Protein AF-A0A2V6FZA6-F1 (afdb_monomer)

Secondary structure (DSSP, 8-state):
-HHHHHHHHHHHHHHHHHHHHHHHHHHHHHHHHHTT-TT--HHHHHHHHHHHHHHHHHHHHHTT--S-HHHHHHHHHTTS-S--SHHHHHHHHHHHHTT-

Mean predicted aligned error: 5.95 Å

Radius of gyration: 17.8 Å; Cα contacts (8 Å, |Δi|>4): 62; chains: 1; bounding box: 42×44×38 Å

Foldseek 3Di:
DVVVVVVVVVVVVVVVVVVVVLVVQLVVQLVVQCVPDVPDDSVLSSVLSVLLSVQLVVVCVVQVDDPDPVVSVVCCVVVVTVDDDPVRSCVSSVVSSVVD

Nearest PDB structures (foldseek):
  3erm-assembly4_E-3  TM=7.425E-01  e=3.505E+00  Pseudomonas syringae pv. tomato
  2oer-assembly1_B  TM=5.716E-01  e=5.374E+00  Pseudomonas aeruginosa

pLDDT: mean 91.42, std 8.83, range [62.69, 98.44]

Solvent-accessible surface area (backbone atoms only — not comparable to full-atom values): 5580 Å² total; per-residue (Å²): 108,70,71,58,52,53,51,52,52,53,52,52,52,52,54,54,54,56,52,55,49,48,55,49,52,32,48,52,47,15,56,52,48,34,68,72,41,96,83,48,54,62,66,58,26,41,51,53,24,49,49,51,55,53,40,51,54,52,48,38,61,74,40,60,59,53,94,47,66,70,57,43,49,51,34,35,78,70,65,77,31,94,53,69,50,70,71,51,49,54,50,59,41,49,56,58,62,72,72,111

Structure (mmCIF, N/CA/C/O backbone):
data_AF-A0A2V6FZA6-F1
#
_entry.id   AF-A0A2V6FZA6-F1
#
loop_
_atom_site.group_PDB
_atom_site.id
_atom_site.type_symbol
_atom_site.label_atom_id
_atom_site.label_alt_id
_atom_site.label_comp_id
_atom_site.label_asym_id
_atom_site.label_entity_id
_atom_site.label_seq_id
_atom_site.pdbx_PDB_ins_code
_atom_site.Cartn_x
_atom_site.Cartn_y
_atom_site.Cartn_z
_atom_site.occupancy
_atom_site.B_iso_or_equiv
_atom_site.auth_seq_id
_atom_site.auth_comp_id
_atom_site.auth_asym_id
_atom_site.auth_atom_id
_atom_site.pdbx_PDB_model_num
ATOM 1 N N . MET A 1 1 ? 21.653 30.169 17.656 1.00 62.69 1 MET A N 1
ATOM 2 C CA . MET A 1 1 ? 21.903 29.791 16.247 1.00 62.69 1 MET A CA 1
ATOM 3 C C . MET A 1 1 ? 22.305 28.330 16.090 1.00 62.69 1 MET A C 1
ATOM 5 O O . MET A 1 1 ? 21.591 27.630 15.392 1.00 62.69 1 MET A O 1
ATOM 9 N N . ILE A 1 2 ? 23.337 27.835 16.791 1.00 73.94 2 ILE A N 1
ATOM 10 C CA . ILE A 1 2 ? 23.797 26.426 16.724 1.00 73.94 2 ILE A CA 1
ATOM 11 C C . ILE A 1 2 ? 22.654 25.417 16.930 1.00 73.94 2 ILE A C 1
ATOM 13 O O . ILE A 1 2 ? 22.468 24.523 16.115 1.00 73.94 2 ILE A O 1
ATOM 17 N N . ARG A 1 3 ? 21.819 25.615 17.958 1.00 72.06 3 ARG A N 1
ATOM 18 C CA . ARG A 1 3 ? 20.669 24.740 18.244 1.00 72.06 3 ARG A CA 1
ATOM 19 C C . ARG A 1 3 ? 19.673 24.652 17.078 1.00 72.06 3 ARG A C 1
ATOM 21 O O . ARG A 1 3 ? 19.182 23.575 16.777 1.00 72.06 3 ARG A O 1
ATOM 28 N N . THR A 1 4 ? 19.412 25.767 16.398 1.00 72.06 4 THR A N 1
ATOM 29 C CA . THR A 1 4 ? 18.501 25.821 15.246 1.00 72.06 4 THR A CA 1
ATOM 30 C C . THR A 1 4 ? 19.087 25.105 14.031 1.00 72.06 4 THR A C 1
ATOM 32 O O . THR A 1 4 ? 18.363 24.361 13.379 1.00 72.06 4 THR A O 1
ATOM 35 N N . VAL A 1 5 ? 20.389 25.259 13.746 1.00 76.44 5 VAL A N 1
ATOM 36 C CA . VAL A 1 5 ? 20.997 24.560 12.596 1.00 76.44 5 VAL A CA 1
ATOM 37 C C . VAL A 1 5 ? 21.118 23.056 12.850 1.00 76.44 5 VAL A C 1
ATOM 39 O O . VAL A 1 5 ? 20.878 22.278 11.935 1.00 76.44 5 VAL A O 1
ATOM 42 N N . VAL A 1 6 ? 21.371 22.633 14.095 1.00 81.81 6 VAL A N 1
ATOM 43 C CA . VAL A 1 6 ? 21.333 21.210 14.478 1.00 81.81 6 VAL A CA 1
ATOM 44 C C . VAL A 1 6 ? 19.948 20.607 14.219 1.00 81.81 6 VAL A C 1
ATOM 46 O O . VAL A 1 6 ? 19.861 19.530 13.636 1.00 81.81 6 VAL A O 1
ATOM 49 N N . PHE A 1 7 ? 18.864 21.307 14.578 1.00 77.50 7 PHE A N 1
ATOM 50 C CA . PHE A 1 7 ? 17.505 20.835 14.291 1.00 77.50 7 PHE A CA 1
ATOM 51 C C . PHE A 1 7 ? 17.207 20.752 12.790 1.00 77.50 7 PHE A C 1
ATOM 53 O O . PHE A 1 7 ? 16.628 19.761 12.358 1.00 77.50 7 PHE A O 1
ATOM 60 N N . ILE A 1 8 ? 17.623 21.740 11.990 1.00 82.94 8 ILE A N 1
ATOM 61 C CA . ILE A 1 8 ? 17.419 21.728 10.529 1.00 82.94 8 ILE A CA 1
ATOM 62 C C . ILE A 1 8 ? 18.157 20.549 9.882 1.00 82.94 8 ILE A C 1
ATOM 64 O O . ILE A 1 8 ? 17.570 19.830 9.076 1.00 82.94 8 ILE A O 1
ATOM 68 N N . ILE A 1 9 ? 19.417 20.316 10.265 1.00 81.19 9 ILE A N 1
ATOM 69 C CA . ILE A 1 9 ? 20.221 19.205 9.739 1.00 81.19 9 ILE A CA 1
ATOM 70 C C . ILE A 1 9 ? 19.595 17.861 10.129 1.00 81.19 9 ILE A C 1
ATOM 72 O O . ILE A 1 9 ? 19.399 17.007 9.268 1.00 81.19 9 ILE A O 1
ATOM 76 N N . ALA A 1 10 ? 19.219 17.684 11.400 1.00 78.12 10 ALA A N 1
ATOM 77 C CA . ALA A 1 10 ? 18.576 16.457 11.865 1.00 78.12 10 ALA A CA 1
ATOM 78 C C . ALA A 1 10 ? 17.253 16.185 11.127 1.00 78.12 10 ALA A C 1
ATOM 80 O O . ALA A 1 10 ? 17.009 15.063 10.689 1.00 78.12 10 ALA A O 1
ATOM 81 N N . PHE A 1 11 ? 16.424 17.215 10.926 1.00 76.12 11 PHE A N 1
ATOM 82 C CA . PHE A 1 11 ? 15.157 17.083 10.204 1.00 76.12 11 PHE A CA 1
ATOM 83 C C . PHE A 1 11 ? 15.372 16.738 8.722 1.00 76.12 11 PHE A C 1
ATOM 85 O O . PHE A 1 11 ? 14.678 15.875 8.187 1.00 76.12 11 PHE A O 1
ATOM 92 N N . GLY A 1 12 ? 16.377 17.345 8.078 1.00 75.06 12 GLY A N 1
ATOM 93 C CA . GLY A 1 12 ? 16.769 17.019 6.706 1.00 75.06 12 GLY A CA 1
ATOM 94 C C . GLY A 1 12 ? 17.217 15.564 6.544 1.00 75.06 12 GLY A C 1
ATOM 95 O O . GLY A 1 12 ? 16.783 14.892 5.611 1.00 75.06 12 GLY A O 1
ATOM 96 N N . ILE A 1 13 ? 18.023 15.040 7.472 1.00 77.31 13 ILE A N 1
ATOM 97 C CA . ILE A 1 13 ? 18.468 13.634 7.453 1.00 77.31 13 ILE A CA 1
ATOM 98 C C . ILE A 1 13 ? 17.271 12.680 7.587 1.00 77.31 13 ILE A C 1
ATOM 100 O O . ILE A 1 13 ? 17.166 11.718 6.826 1.00 77.31 13 ILE A O 1
ATOM 104 N N . CYS A 1 14 ? 16.337 12.965 8.499 1.00 73.44 14 CYS A N 1
ATOM 105 C CA . CYS A 1 14 ? 15.152 12.127 8.707 1.00 73.44 14 CYS A CA 1
ATOM 106 C C . CYS A 1 14 ? 14.241 12.060 7.473 1.00 73.44 14 CYS A C 1
ATOM 108 O O . CYS A 1 14 ? 13.739 10.985 7.149 1.00 73.44 14 CYS A O 1
ATOM 110 N N . ILE A 1 15 ? 14.040 13.181 6.768 1.00 73.44 15 ILE A N 1
ATOM 111 C CA . ILE A 1 15 ? 13.232 13.203 5.539 1.00 73.44 15 ILE A CA 1
ATOM 112 C C . ILE A 1 15 ? 13.880 12.317 4.470 1.00 73.44 15 ILE A C 1
ATOM 114 O O . ILE A 1 15 ? 13.206 11.457 3.914 1.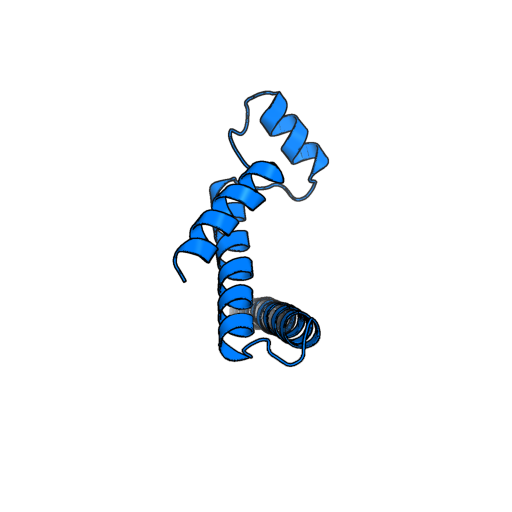00 73.44 15 ILE A O 1
ATOM 118 N N . ASN A 1 16 ? 15.188 12.455 4.234 1.00 72.25 16 ASN A N 1
ATOM 119 C CA . ASN A 1 16 ? 15.894 11.627 3.251 1.00 72.25 16 ASN A CA 1
ATOM 120 C C . ASN A 1 16 ? 15.800 10.129 3.579 1.00 72.25 16 ASN A C 1
ATOM 122 O O . ASN A 1 16 ? 15.569 9.318 2.687 1.00 72.25 16 ASN A O 1
ATOM 126 N N . ALA A 1 17 ? 15.921 9.757 4.857 1.00 72.31 17 ALA A N 1
ATOM 127 C CA . ALA A 1 17 ? 15.818 8.362 5.278 1.00 72.31 17 ALA A CA 1
ATOM 128 C C . ALA A 1 17 ? 14.427 7.756 5.009 1.00 72.31 17 ALA A C 1
ATOM 130 O O . ALA A 1 17 ? 14.342 6.615 4.562 1.00 72.31 17 ALA A O 1
ATOM 131 N N . VAL A 1 18 ? 13.347 8.513 5.242 1.00 73.69 18 VAL A N 1
ATOM 132 C CA . VAL A 1 18 ? 11.972 8.058 4.958 1.00 73.69 18 VAL A CA 1
ATOM 133 C C . VAL A 1 18 ? 11.750 7.851 3.461 1.00 73.69 18 VAL A C 1
ATOM 135 O O . VAL A 1 18 ? 11.161 6.854 3.065 1.00 73.69 18 VAL A O 1
ATOM 138 N N . TRP A 1 19 ? 12.237 8.766 2.624 1.00 73.56 19 TRP A N 1
ATOM 139 C CA . TRP A 1 19 ? 12.077 8.659 1.171 1.00 73.56 19 TRP A CA 1
ATOM 140 C C . TRP A 1 19 ? 12.923 7.525 0.577 1.00 73.56 19 TRP A C 1
ATOM 142 O O . TRP A 1 19 ? 12.470 6.822 -0.320 1.00 73.56 19 TRP A O 1
ATOM 152 N N . ALA A 1 20 ? 14.117 7.286 1.124 1.00 75.62 20 ALA A N 1
ATOM 153 C CA . ALA A 1 20 ? 14.951 6.151 0.733 1.00 75.62 20 ALA A CA 1
ATOM 154 C C . ALA A 1 20 ? 14.318 4.792 1.097 1.00 75.62 20 ALA A C 1
ATOM 156 O O . ALA A 1 20 ? 14.581 3.783 0.441 1.00 75.62 20 ALA A O 1
ATOM 157 N N . GLU A 1 21 ? 13.500 4.744 2.152 1.00 83.38 21 GLU A N 1
ATOM 158 C CA . GLU A 1 21 ? 12.744 3.545 2.522 1.00 83.38 21 GLU A CA 1
ATOM 159 C C . GLU A 1 21 ? 11.619 3.260 1.517 1.00 83.38 21 GLU A C 1
ATOM 161 O O . GLU A 1 21 ? 11.480 2.115 1.084 1.00 83.38 21 GLU A O 1
ATOM 166 N N . ASP A 1 22 ? 10.921 4.297 1.043 1.00 85.94 22 ASP A N 1
ATOM 167 C CA . ASP A 1 22 ? 9.913 4.155 -0.014 1.00 85.94 22 ASP A CA 1
ATOM 168 C C . ASP A 1 22 ? 10.477 3.636 -1.311 1.00 85.94 22 ASP A C 1
ATOM 170 O O . ASP A 1 22 ? 9.942 2.689 -1.876 1.00 85.94 22 ASP A O 1
ATOM 174 N N . GLU A 1 23 ? 11.546 4.263 -1.792 1.00 91.94 23 GLU A N 1
ATOM 175 C CA . GLU A 1 23 ? 12.157 3.898 -3.061 1.00 91.94 23 GLU A CA 1
ATOM 176 C C . GLU A 1 23 ? 12.613 2.437 -3.023 1.00 91.94 23 GLU A C 1
ATOM 178 O O . GLU A 1 23 ? 12.378 1.668 -3.957 1.00 91.94 23 GLU A O 1
ATOM 183 N N . ARG A 1 24 ? 13.154 2.003 -1.878 1.00 94.31 24 ARG A N 1
ATOM 184 C CA . ARG A 1 24 ? 13.501 0.602 -1.642 1.00 94.31 24 ARG A CA 1
ATOM 185 C C . ARG A 1 24 ? 12.275 -0.311 -1.646 1.00 94.31 24 ARG A C 1
ATOM 187 O O . ARG A 1 24 ? 12.347 -1.388 -2.235 1.00 94.31 24 ARG A O 1
ATOM 194 N N . SER A 1 25 ? 11.185 0.065 -0.977 1.00 94.69 25 SER A N 1
ATOM 195 C CA . SER A 1 25 ? 9.969 -0.757 -0.908 1.00 94.69 25 SER A CA 1
ATOM 196 C C . SER A 1 25 ? 9.276 -0.866 -2.270 1.00 94.69 25 SER A C 1
ATOM 198 O O . SER A 1 25 ? 8.911 -1.965 -2.694 1.00 94.69 25 SER A O 1
ATOM 200 N N . ILE A 1 26 ? 9.184 0.250 -2.997 1.00 96.69 26 ILE A N 1
ATOM 201 C CA . ILE A 1 26 ? 8.663 0.322 -4.365 1.00 96.69 26 ILE A CA 1
ATOM 202 C C . ILE A 1 26 ? 9.499 -0.567 -5.283 1.00 96.69 26 ILE A C 1
ATOM 204 O O . ILE A 1 26 ? 8.950 -1.431 -5.972 1.00 96.69 26 ILE A O 1
ATOM 208 N N . LYS A 1 27 ? 10.828 -0.427 -5.252 1.00 97.69 27 LYS A N 1
ATOM 209 C CA . LYS A 1 27 ? 11.710 -1.262 -6.068 1.00 97.69 27 LYS A CA 1
ATOM 210 C C . LYS A 1 27 ? 11.541 -2.743 -5.734 1.00 97.69 27 LYS A C 1
ATOM 212 O O . LYS A 1 27 ? 11.391 -3.559 -6.633 1.00 97.69 27 LYS A O 1
ATOM 217 N N . LYS A 1 28 ? 11.499 -3.091 -4.445 1.00 98.06 28 LYS A N 1
ATOM 218 C CA . LYS A 1 28 ? 11.342 -4.479 -3.996 1.00 98.06 28 LYS A CA 1
ATOM 219 C C . LYS A 1 28 ? 10.036 -5.108 -4.486 1.00 98.06 28 LYS A C 1
ATOM 221 O O . LYS A 1 28 ? 10.043 -6.277 -4.860 1.00 98.06 28 LYS A O 1
ATOM 226 N N . LEU A 1 29 ? 8.926 -4.369 -4.459 1.00 98.00 29 LEU A N 1
ATOM 227 C CA . LEU A 1 29 ? 7.651 -4.870 -4.972 1.00 98.00 29 LEU A CA 1
ATOM 228 C C . LEU A 1 29 ? 7.670 -4.989 -6.502 1.00 98.00 29 LEU A C 1
ATOM 230 O O . LEU A 1 29 ? 7.218 -6.008 -7.005 1.00 98.00 29 LEU A O 1
ATOM 234 N N . SER A 1 30 ? 8.236 -4.015 -7.222 1.00 98.25 30 SER A N 1
ATOM 235 C CA . SER A 1 30 ? 8.393 -4.100 -8.684 1.00 98.25 30 SER A CA 1
ATOM 236 C C . SER A 1 30 ? 9.225 -5.326 -9.083 1.00 98.25 30 SER A C 1
ATOM 238 O O . SER A 1 30 ? 8.757 -6.169 -9.844 1.00 98.25 30 SER A O 1
ATOM 240 N N . ASP A 1 31 ? 10.396 -5.512 -8.460 1.00 98.31 31 ASP A N 1
ATOM 241 C CA . ASP A 1 31 ? 11.266 -6.674 -8.685 1.00 98.31 31 ASP A CA 1
ATOM 242 C C . ASP A 1 31 ? 10.517 -7.999 -8.411 1.00 98.31 31 ASP A C 1
ATOM 244 O O . ASP A 1 31 ? 10.666 -8.975 -9.145 1.00 98.31 31 ASP A O 1
ATOM 248 N N . ALA A 1 32 ? 9.692 -8.043 -7.357 1.00 98.44 32 ALA A N 1
ATOM 249 C CA . ALA A 1 32 ? 8.897 -9.221 -7.017 1.00 98.44 32 ALA A CA 1
ATOM 250 C C . ALA A 1 32 ? 7.769 -9.497 -8.025 1.00 98.44 32 ALA A C 1
ATOM 252 O O . ALA A 1 32 ? 7.480 -10.662 -8.286 1.00 98.44 32 ALA A O 1
ATOM 253 N N . LEU A 1 33 ? 7.148 -8.455 -8.588 1.00 98.06 33 LEU A N 1
ATOM 254 C CA . LEU A 1 33 ? 6.129 -8.584 -9.632 1.00 98.06 33 LEU A CA 1
ATOM 255 C C . LEU A 1 33 ? 6.742 -9.107 -10.934 1.00 98.06 33 LEU A C 1
ATOM 257 O O . LEU A 1 33 ? 6.219 -10.061 -11.501 1.00 98.06 33 LEU A O 1
ATOM 261 N N . VAL A 1 34 ? 7.889 -8.564 -11.353 1.00 98.44 34 VAL A N 1
ATOM 262 C CA . VAL A 1 34 ? 8.640 -9.056 -12.524 1.00 98.44 34 VAL A CA 1
ATOM 263 C C . VAL A 1 34 ? 9.036 -10.526 -12.359 1.00 98.44 34 VAL A C 1
ATOM 265 O O . VAL A 1 34 ? 9.033 -11.290 -13.317 1.00 98.44 34 VAL A O 1
ATOM 268 N N . ALA A 1 35 ? 9.338 -10.958 -11.133 1.00 98.19 35 ALA A N 1
ATOM 269 C CA . ALA A 1 35 ? 9.699 -12.343 -10.848 1.00 98.19 35 ALA A CA 1
ATOM 270 C C . ALA A 1 35 ? 8.517 -13.335 -10.895 1.00 98.19 35 ALA A C 1
ATOM 272 O O . ALA A 1 35 ? 8.757 -14.541 -10.807 1.00 98.19 35 ALA A O 1
ATOM 273 N N . LEU A 1 36 ? 7.262 -12.873 -11.010 1.00 97.69 36 LEU A N 1
ATOM 274 C CA . LEU A 1 36 ? 6.094 -13.762 -11.051 1.00 97.69 36 LEU A CA 1
ATOM 275 C C . LEU A 1 36 ? 6.069 -14.629 -12.313 1.00 97.69 36 LEU A C 1
ATOM 277 O O . LEU A 1 36 ? 5.727 -15.809 -12.223 1.00 97.69 36 LEU A O 1
ATOM 281 N N . ALA A 1 37 ? 6.417 -14.057 -13.468 1.00 97.38 37 ALA A N 1
ATOM 282 C CA . ALA A 1 37 ? 6.454 -14.758 -14.746 1.00 97.38 37 ALA A CA 1
ATOM 283 C C . ALA A 1 37 ? 7.349 -14.010 -15.761 1.00 97.38 37 ALA A C 1
ATOM 285 O O . ALA A 1 37 ? 7.491 -12.792 -15.669 1.00 97.38 37 ALA A O 1
ATOM 286 N N . PRO A 1 38 ? 7.972 -14.712 -16.727 1.00 95.12 38 PRO A N 1
ATOM 287 C CA . PRO A 1 38 ? 8.927 -14.111 -17.666 1.00 95.12 38 PRO A CA 1
ATOM 288 C C . PRO A 1 38 ? 8.304 -13.135 -18.676 1.00 95.12 38 PRO A C 1
ATOM 290 O O . PRO A 1 38 ? 9.033 -12.408 -19.342 1.00 95.12 38 PRO A O 1
ATOM 293 N N . ASP A 1 39 ? 6.984 -13.153 -18.827 1.00 97.44 39 ASP A N 1
ATOM 294 C CA . ASP A 1 39 ? 6.199 -12.296 -19.715 1.00 97.44 39 ASP A CA 1
ATOM 295 C C . ASP A 1 39 ? 5.647 -11.039 -19.024 1.00 97.44 39 ASP A C 1
ATOM 297 O O . ASP A 1 39 ? 5.014 -10.218 -19.684 1.00 97.44 39 ASP A O 1
ATOM 301 N N . VAL A 1 40 ? 5.898 -10.861 -17.720 1.00 97.69 40 VAL A N 1
ATOM 302 C CA . VAL A 1 40 ? 5.523 -9.636 -17.000 1.00 97.69 40 VAL A CA 1
ATOM 303 C C . VAL A 1 40 ? 6.324 -8.454 -17.544 1.00 97.69 40 VAL A C 1
ATOM 305 O O . VAL A 1 40 ? 7.556 -8.478 -17.540 1.00 97.69 40 VAL A O 1
ATOM 308 N N . ASP A 1 41 ? 5.627 -7.395 -17.960 1.00 97.94 41 ASP A N 1
ATOM 309 C CA . ASP A 1 41 ? 6.262 -6.152 -18.388 1.00 97.94 41 ASP A CA 1
ATOM 310 C C . ASP A 1 41 ? 6.890 -5.421 -17.181 1.00 97.94 41 ASP A C 1
ATOM 312 O O . ASP A 1 41 ? 6.188 -5.089 -16.218 1.00 97.94 41 ASP A O 1
ATOM 316 N N . PRO A 1 42 ? 8.209 -5.141 -17.193 1.00 97.56 42 PRO A N 1
ATOM 317 C CA . PRO A 1 42 ? 8.862 -4.457 -16.080 1.00 97.56 42 PRO A CA 1
ATOM 318 C C . PRO A 1 42 ? 8.355 -3.032 -15.835 1.00 97.56 42 PRO A C 1
ATOM 320 O O . PRO A 1 42 ? 8.381 -2.569 -14.694 1.00 97.56 42 PRO A O 1
ATOM 323 N N . GLY A 1 43 ? 7.895 -2.339 -16.880 1.00 97.38 43 GLY A N 1
ATOM 324 C CA . GLY A 1 43 ? 7.330 -0.997 -16.765 1.00 97.38 43 GLY A CA 1
ATOM 325 C C . GLY A 1 43 ? 5.966 -1.013 -16.078 1.00 97.38 43 GLY A C 1
ATOM 326 O O . GLY A 1 43 ? 5.722 -0.216 -15.173 1.00 97.38 43 GLY A O 1
ATOM 327 N N . GLU A 1 44 ? 5.098 -1.960 -16.435 1.00 97.31 44 GLU A N 1
ATOM 328 C CA . GLU A 1 44 ? 3.812 -2.172 -15.763 1.00 97.31 44 GLU A CA 1
ATOM 329 C C . GLU A 1 44 ? 4.013 -2.554 -14.289 1.00 97.31 44 GLU A C 1
ATOM 331 O O . GLU A 1 44 ? 3.370 -1.985 -13.405 1.00 97.31 44 GLU A O 1
ATOM 336 N N . ALA A 1 45 ? 4.965 -3.445 -13.992 1.00 98.06 45 ALA A N 1
ATOM 337 C CA . ALA A 1 45 ? 5.316 -3.817 -12.621 1.00 98.06 45 ALA A CA 1
ATOM 338 C C . ALA A 1 45 ? 5.780 -2.612 -11.778 1.00 98.06 45 ALA A C 1
ATOM 340 O O . ALA A 1 45 ? 5.394 -2.473 -10.609 1.00 98.06 45 ALA A O 1
ATOM 341 N N . GLU A 1 46 ? 6.570 -1.709 -12.366 1.00 97.62 46 GLU A N 1
ATOM 342 C CA . GLU A 1 46 ? 6.985 -0.465 -11.718 1.00 97.62 46 GLU A CA 1
ATOM 343 C C . GLU A 1 46 ? 5.792 0.468 -11.468 1.00 97.62 46 GLU A C 1
ATOM 345 O O . GLU A 1 46 ? 5.613 0.936 -10.339 1.00 97.62 46 GLU A O 1
ATOM 350 N N . LEU A 1 47 ? 4.937 0.683 -12.475 1.00 97.81 47 LEU A N 1
ATOM 351 C CA . LEU A 1 47 ? 3.739 1.521 -12.362 1.00 97.81 47 LEU A CA 1
ATOM 352 C C . LEU A 1 47 ? 2.786 1.011 -11.279 1.00 97.81 47 LEU A C 1
ATOM 354 O O . LEU A 1 47 ? 2.338 1.793 -10.433 1.00 97.81 47 LEU A O 1
ATOM 358 N N . VAL A 1 48 ? 2.5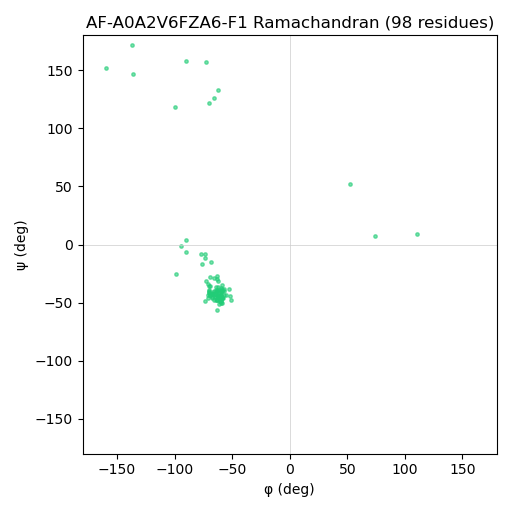20 -0.297 -11.249 1.00 97.88 48 VAL A N 1
ATOM 359 C CA . VAL A 1 48 ? 1.719 -0.945 -10.202 1.00 97.88 48 VAL A CA 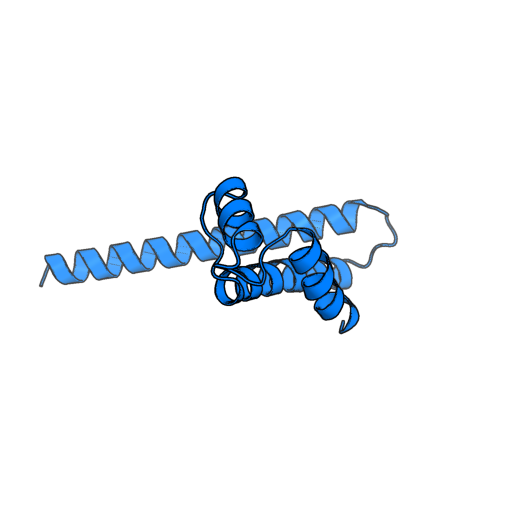1
ATOM 360 C C . VAL A 1 48 ? 2.349 -0.715 -8.834 1.00 97.88 48 VAL A C 1
ATOM 362 O O . VAL A 1 48 ? 1.655 -0.329 -7.890 1.00 97.88 48 VAL A O 1
ATOM 365 N N . SER A 1 49 ? 3.664 -0.904 -8.711 1.00 97.81 49 SER A N 1
ATOM 366 C CA . SER A 1 49 ? 4.360 -0.751 -7.436 1.00 97.81 49 SER A CA 1
ATOM 367 C C . SER A 1 49 ? 4.305 0.683 -6.900 1.00 97.81 49 SER A C 1
ATOM 369 O O . SER A 1 49 ? 3.946 0.899 -5.734 1.00 97.81 49 SER A O 1
ATOM 371 N N . VAL A 1 50 ? 4.599 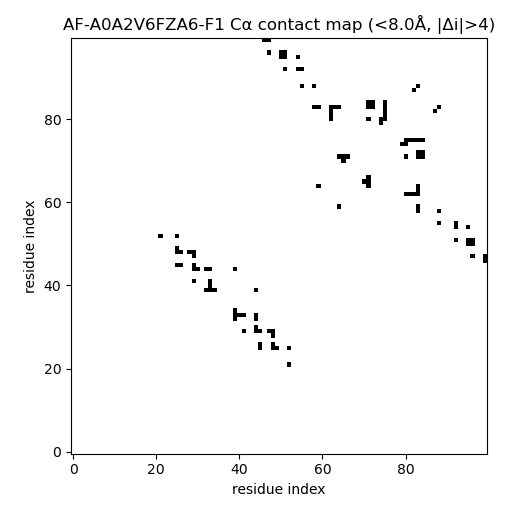1.674 -7.746 1.00 97.31 50 VAL A N 1
ATOM 372 C CA . VAL A 1 50 ? 4.518 3.101 -7.399 1.00 97.31 50 VAL A CA 1
ATOM 373 C C . VAL A 1 50 ? 3.087 3.469 -7.013 1.00 97.31 50 VAL A C 1
ATOM 375 O O . VAL A 1 50 ? 2.861 4.094 -5.970 1.00 97.31 50 VAL A O 1
ATOM 378 N N . THR A 1 51 ? 2.106 3.048 -7.811 1.00 97.56 51 THR A N 1
ATOM 379 C CA . THR A 1 51 ? 0.690 3.373 -7.596 1.00 97.56 51 THR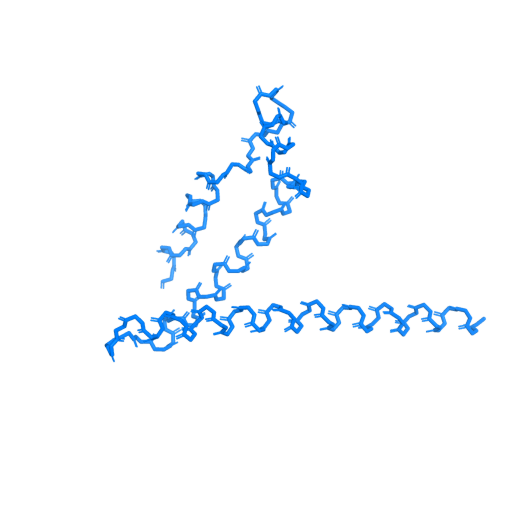 A CA 1
ATOM 380 C C . THR A 1 51 ? 0.174 2.761 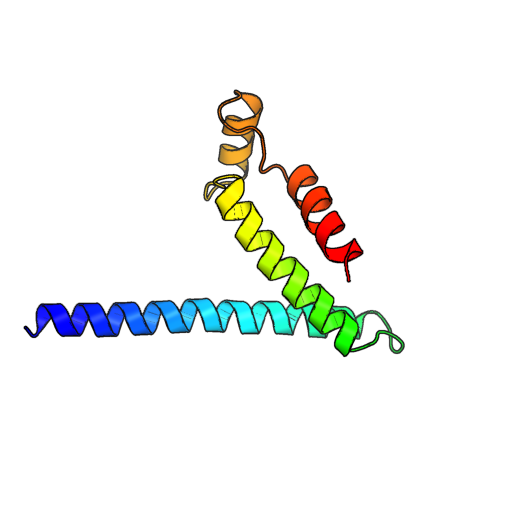-6.298 1.00 97.56 51 THR A C 1
ATOM 382 O O . THR A 1 51 ? -0.426 3.463 -5.484 1.00 97.56 51 THR A O 1
ATOM 385 N N . ALA A 1 52 ? 0.479 1.490 -6.026 1.00 97.19 52 ALA A N 1
ATOM 386 C CA . ALA A 1 52 ? 0.074 0.819 -4.794 1.00 97.19 52 ALA A CA 1
ATOM 387 C C . ALA A 1 52 ? 0.659 1.494 -3.539 1.00 97.19 52 ALA A C 1
ATOM 389 O O . ALA A 1 52 ? -0.075 1.740 -2.575 1.00 97.19 52 ALA A O 1
ATOM 390 N N . HIS A 1 53 ? 1.951 1.845 -3.537 1.00 96.44 53 HIS A N 1
ATOM 391 C CA . HIS A 1 53 ? 2.594 2.499 -2.389 1.00 96.44 53 HIS A CA 1
ATOM 392 C C . HIS A 1 53 ? 2.069 3.921 -2.160 1.00 96.44 53 HIS A C 1
ATOM 394 O O . HIS A 1 53 ? 1.735 4.299 -1.029 1.00 96.44 53 HIS A O 1
ATOM 400 N N . THR A 1 54 ? 1.966 4.716 -3.226 1.00 95.56 54 THR A N 1
ATOM 401 C CA . THR A 1 54 ? 1.490 6.104 -3.141 1.00 95.56 54 THR A CA 1
ATOM 402 C C . THR A 1 54 ? 0.016 6.171 -2.740 1.00 95.56 54 THR A C 1
ATOM 404 O O . THR A 1 54 ? -0.333 6.940 -1.836 1.00 95.56 54 THR A O 1
ATOM 407 N N . ALA A 1 55 ? -0.835 5.306 -3.305 1.00 96.50 55 ALA A N 1
ATOM 408 C CA . ALA A 1 55 ? -2.233 5.169 -2.906 1.00 96.50 55 ALA A CA 1
ATOM 409 C C . ALA A 1 55 ? -2.355 4.748 -1.436 1.00 96.50 55 ALA A C 1
ATOM 411 O O . ALA A 1 55 ? -3.054 5.410 -0.669 1.00 96.50 55 ALA A O 1
ATOM 412 N N . SER A 1 56 ? -1.612 3.724 -1.001 1.00 95.38 56 SER A N 1
ATOM 413 C CA . SER A 1 56 ? -1.626 3.251 0.394 1.00 95.38 56 SER A CA 1
ATOM 414 C C . SER A 1 56 ? -1.310 4.368 1.391 1.00 95.38 56 SER A C 1
ATOM 416 O O . SER A 1 56 ? -1.991 4.519 2.410 1.00 95.38 56 SER A O 1
A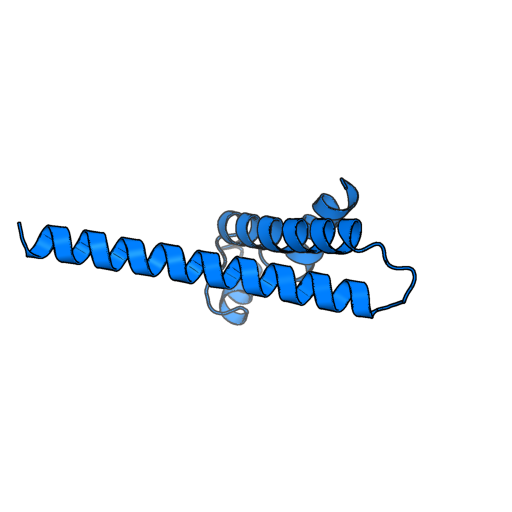TOM 418 N N . ARG A 1 57 ? -0.307 5.200 1.087 1.00 93.75 57 ARG A N 1
ATOM 419 C CA . ARG A 1 57 ? 0.070 6.354 1.918 1.00 93.75 57 ARG A CA 1
ATOM 420 C C . ARG A 1 57 ? -0.984 7.444 1.939 1.00 93.75 57 ARG A C 1
ATOM 422 O O . ARG A 1 57 ? -1.248 8.011 3.000 1.00 93.75 57 ARG A O 1
ATOM 429 N N . SER A 1 58 ? -1.566 7.746 0.784 1.00 96.12 58 SER A N 1
ATOM 430 C CA . SER A 1 58 ? -2.650 8.720 0.682 1.00 96.12 58 SER A CA 1
ATOM 431 C C . SER A 1 58 ? -3.846 8.283 1.534 1.00 96.12 58 SER A C 1
ATOM 433 O O . SER A 1 58 ? -4.295 9.025 2.410 1.00 96.12 58 SER A O 1
ATOM 435 N N . LEU A 1 59 ? -4.262 7.022 1.389 1.00 97.12 59 LEU A N 1
ATOM 436 C CA . LEU A 1 59 ? -5.373 6.433 2.136 1.00 97.12 59 LEU A CA 1
ATOM 437 C C . LEU A 1 59 ? -5.093 6.355 3.642 1.00 97.12 59 LEU A C 1
ATOM 439 O O . LEU A 1 59 ? -5.985 6.614 4.444 1.00 97.12 59 LEU A O 1
ATOM 443 N N . ALA A 1 60 ? -3.854 6.080 4.066 1.00 95.12 60 ALA A N 1
ATOM 444 C CA . ALA A 1 60 ? -3.494 6.109 5.488 1.00 95.12 60 ALA A CA 1
ATOM 445 C C . ALA A 1 60 ? -3.740 7.478 6.136 1.00 95.12 60 ALA A C 1
ATOM 447 O O . ALA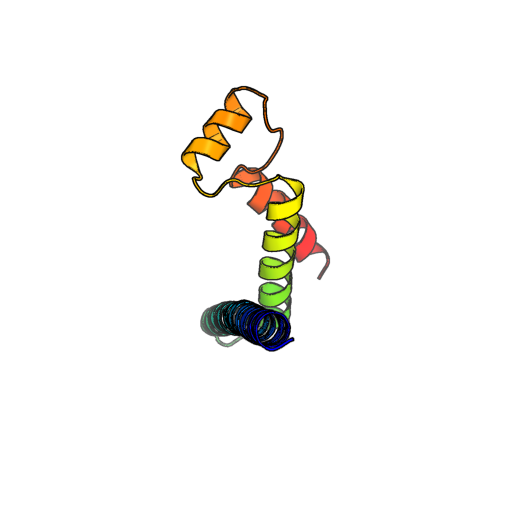 A 1 60 ? -4.220 7.551 7.274 1.00 95.12 60 ALA A O 1
ATOM 448 N N . ARG A 1 61 ? -3.468 8.560 5.398 1.00 95.25 61 ARG A N 1
ATOM 449 C CA . ARG A 1 61 ? -3.754 9.932 5.838 1.00 95.25 61 ARG A CA 1
ATOM 450 C C . ARG A 1 61 ? -5.257 10.204 5.829 1.00 95.25 61 ARG A C 1
ATOM 452 O O . ARG A 1 61 ? -5.780 10.710 6.820 1.00 95.25 61 ARG A O 1
ATOM 459 N N . GLU A 1 62 ? -5.953 9.817 4.762 1.00 96.56 62 GLU A N 1
ATOM 460 C CA . GLU A 1 62 ? -7.400 10.014 4.606 1.00 96.56 62 GLU A CA 1
ATOM 461 C C . GLU A 1 62 ? -8.203 9.304 5.707 1.00 96.56 62 GLU A C 1
ATOM 463 O O . GLU A 1 62 ? -9.040 9.903 6.391 1.00 96.56 62 GLU A O 1
ATOM 468 N N . TYR A 1 63 ? -7.896 8.032 5.943 1.00 96.00 63 TYR A N 1
ATOM 469 C CA . TYR A 1 63 ? -8.555 7.205 6.949 1.00 96.00 63 TYR A CA 1
ATOM 470 C C . TYR A 1 63 ? -8.086 7.506 8.376 1.00 96.00 63 TYR A C 1
ATOM 472 O O . TYR A 1 63 ? -8.678 7.003 9.337 1.00 96.00 63 TYR A O 1
ATOM 480 N N . ARG A 1 64 ? -7.039 8.330 8.525 1.00 95.06 64 ARG A N 1
ATOM 481 C CA . ARG A 1 64 ? -6.399 8.670 9.804 1.00 95.06 64 ARG A CA 1
ATOM 482 C C . ARG A 1 64 ? -6.021 7.404 10.571 1.00 95.06 64 ARG A C 1
ATOM 484 O O . ARG A 1 64 ? -6.439 7.231 11.722 1.00 95.06 64 ARG A O 1
ATOM 491 N N . VAL A 1 65 ? -5.301 6.512 9.887 1.00 94.19 65 VAL A N 1
ATOM 492 C CA . VAL A 1 65 ? -4.904 5.209 10.426 1.00 94.19 65 VAL A CA 1
ATOM 493 C C . VAL A 1 65 ? -4.004 5.390 11.637 1.00 94.19 65 VAL A C 1
ATOM 495 O O . VAL A 1 65 ? -3.060 6.179 11.630 1.00 94.19 65 VAL A O 1
ATOM 498 N N . VAL A 1 66 ? -4.323 4.649 12.692 1.00 93.44 66 VAL A N 1
ATOM 499 C CA . VAL A 1 66 ? -3.505 4.563 13.901 1.00 93.44 66 VAL A CA 1
ATOM 500 C C . VAL A 1 66 ? -2.493 3.427 13.789 1.00 93.44 66 VAL A C 1
ATOM 502 O O . VAL A 1 66 ? -2.693 2.463 13.057 1.00 93.44 66 VAL A O 1
ATOM 505 N N . TRP A 1 67 ? -1.419 3.524 14.571 1.00 82.44 67 TRP A N 1
ATOM 506 C CA . TRP A 1 67 ? -0.306 2.569 14.563 1.00 82.44 67 TRP A CA 1
ATOM 507 C C . TRP A 1 67 ? -0.735 1.098 14.738 1.00 82.44 67 TRP A C 1
ATOM 509 O O . TRP A 1 67 ? -0.174 0.215 14.097 1.00 82.44 67 TRP A O 1
ATOM 519 N N . CYS A 1 68 ? -1.726 0.821 15.590 1.00 88.88 68 CYS A N 1
ATOM 520 C CA . CYS A 1 68 ? -2.173 -0.542 15.862 1.00 88.88 68 CYS A CA 1
ATOM 521 C C . CYS A 1 68 ? -3.438 -0.877 15.065 1.00 88.88 68 CYS A C 1
ATOM 523 O O . CYS A 1 68 ? -4.497 -0.289 15.299 1.00 88.88 68 CYS A O 1
ATOM 525 N N . ALA A 1 69 ? -3.357 -1.884 14.191 1.00 89.56 69 ALA A N 1
ATOM 526 C CA . ALA A 1 69 ? -4.492 -2.355 13.394 1.00 89.56 69 ALA A CA 1
ATOM 527 C C . ALA A 1 69 ? -5.693 -2.778 14.263 1.00 89.56 69 ALA A C 1
ATOM 529 O O . ALA A 1 69 ? -6.837 -2.465 13.939 1.00 89.56 69 ALA A O 1
ATOM 530 N N . GLY A 1 70 ? -5.450 -3.415 15.416 1.00 93.25 70 GLY A N 1
ATOM 531 C CA . GLY A 1 70 ? -6.513 -3.768 16.363 1.00 93.25 70 GLY A CA 1
ATOM 532 C C . GLY A 1 70 ? -7.233 -2.539 16.926 1.00 93.25 70 GLY A C 1
ATOM 533 O O . GLY A 1 70 ? -8.460 -2.529 17.033 1.00 93.25 70 GLY A O 1
ATOM 534 N N . PHE A 1 71 ? -6.492 -1.465 17.215 1.00 94.50 71 PHE A N 1
ATOM 535 C CA . PHE A 1 71 ? -7.092 -0.214 17.673 1.00 94.50 71 PHE A CA 1
ATOM 536 C C . PHE A 1 71 ? -7.868 0.486 16.552 1.00 94.50 71 PHE A C 1
ATOM 538 O O . PHE A 1 71 ? -8.976 0.961 16.794 1.00 94.50 71 PHE A O 1
ATOM 545 N N . GLN A 1 72 ? -7.361 0.469 15.314 1.00 94.81 72 GLN A N 1
ATOM 546 C CA . GLN A 1 72 ? -8.114 0.952 14.151 1.00 94.81 72 GLN A CA 1
ATOM 547 C C . GLN A 1 72 ? -9.451 0.205 14.013 1.00 94.81 72 GLN A C 1
ATOM 549 O O . GLN A 1 72 ? -10.486 0.841 13.824 1.00 94.81 72 GLN A O 1
ATOM 554 N N . ASN A 1 73 ? -9.456 -1.120 14.194 1.00 94.50 73 ASN A N 1
ATOM 555 C CA . ASN A 1 73 ? -10.677 -1.925 14.137 1.00 94.50 73 ASN A CA 1
ATOM 556 C C . ASN A 1 73 ? -11.681 -1.544 15.231 1.00 94.50 73 ASN A C 1
ATOM 558 O O . ASN A 1 73 ? -12.866 -1.397 14.941 1.00 94.50 73 ASN A O 1
ATOM 562 N N . ILE A 1 74 ? -11.223 -1.330 16.471 1.00 95.56 74 ILE A N 1
ATOM 563 C CA . ILE A 1 74 ? -12.085 -0.842 17.560 1.00 95.56 74 ILE A CA 1
ATOM 564 C C . ILE A 1 74 ? -12.698 0.512 17.189 1.00 95.56 74 ILE A C 1
ATOM 566 O O . ILE A 1 74 ? -13.902 0.710 17.352 1.00 95.56 74 ILE A O 1
ATOM 570 N N . LEU A 1 75 ? -11.898 1.444 16.666 1.00 95.44 75 LEU A N 1
ATOM 571 C CA . LEU A 1 75 ? -12.381 2.769 16.275 1.00 95.44 75 LEU A CA 1
ATOM 572 C C . LEU A 1 75 ? -13.437 2.699 15.167 1.00 95.44 75 LEU A C 1
ATOM 574 O O . LEU A 1 75 ? -14.383 3.485 15.193 1.00 95.44 75 LEU A O 1
ATOM 578 N N . ILE A 1 76 ? -13.303 1.771 14.220 1.00 95.44 76 ILE A N 1
ATOM 579 C CA . ILE A 1 76 ? -14.301 1.586 13.163 1.00 95.44 76 ILE A CA 1
ATOM 580 C C . ILE A 1 76 ? -15.565 0.917 13.717 1.00 95.44 76 ILE A C 1
ATOM 582 O O . ILE A 1 76 ? -16.659 1.442 13.534 1.00 95.44 76 ILE A O 1
ATOM 586 N N . ASN A 1 77 ? -15.427 -0.173 14.477 1.00 95.31 77 ASN A N 1
ATOM 587 C CA . ASN A 1 77 ? -16.563 -0.902 15.059 1.00 95.31 77 ASN A CA 1
ATOM 588 C C . ASN A 1 77 ? -17.380 -0.063 16.055 1.00 95.31 77 ASN A C 1
ATOM 590 O O . ASN A 1 77 ? -18.570 -0.293 16.230 1.00 95.31 77 ASN A O 1
ATOM 594 N N . THR A 1 78 ? -16.756 0.925 16.699 1.00 96.69 78 THR A N 1
ATOM 595 C CA . THR A 1 78 ? -17.429 1.885 17.595 1.00 96.69 78 THR A CA 1
ATOM 596 C C . THR A 1 78 ? -17.933 3.143 16.876 1.00 96.69 78 THR A C 1
ATOM 598 O O . THR A 1 78 ? -18.416 4.070 17.526 1.00 96.69 78 THR A O 1
ATOM 601 N N . GLY A 1 79 ? -17.797 3.223 15.546 1.00 95.12 79 GLY A N 1
ATO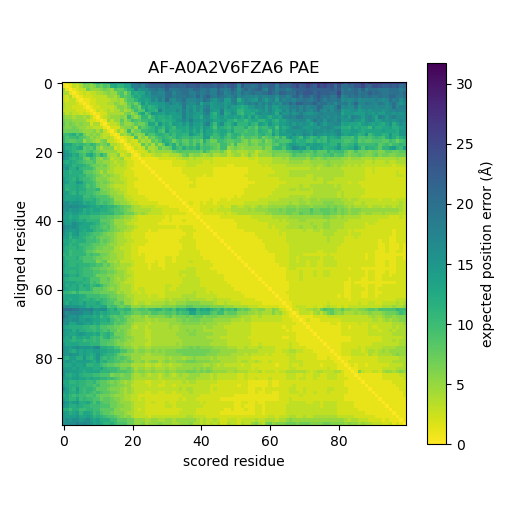M 602 C CA . GLY A 1 79 ? -18.259 4.348 14.725 1.00 95.12 79 GLY A CA 1
ATOM 603 C C . GLY A 1 79 ? -17.411 5.625 14.820 1.00 95.12 79 GLY A C 1
ATOM 604 O O . GLY A 1 79 ? -17.785 6.660 14.271 1.00 95.12 79 GLY A O 1
ATOM 605 N N . ARG A 1 80 ? -16.252 5.591 15.494 1.00 95.69 80 ARG A N 1
ATOM 606 C CA . ARG A 1 80 ? -15.314 6.732 15.612 1.00 95.69 80 ARG A CA 1
ATOM 607 C C . ARG A 1 80 ? -14.491 6.966 14.338 1.00 95.69 80 ARG A C 1
ATOM 609 O O . ARG A 1 80 ? -13.884 8.032 14.166 1.00 95.69 80 ARG A O 1
ATOM 616 N N . ARG A 1 81 ? -14.440 5.968 13.457 1.00 94.31 81 ARG A N 1
ATOM 617 C CA . ARG A 1 81 ? -13.848 6.007 12.115 1.00 94.31 81 ARG A CA 1
ATOM 618 C C . ARG A 1 81 ? -14.792 5.312 11.140 1.00 94.31 81 ARG A C 1
ATOM 620 O O . ARG A 1 81 ? -15.454 4.353 11.505 1.00 94.31 81 ARG A O 1
ATOM 627 N N . GLN A 1 82 ? -14.829 5.797 9.904 1.00 94.56 82 GLN A N 1
ATOM 628 C CA . GLN A 1 82 ? -15.676 5.226 8.849 1.00 94.56 82 GLN A CA 1
ATOM 629 C C . GLN A 1 82 ? -14.895 4.282 7.926 1.00 94.56 82 GLN A C 1
ATOM 631 O O . GLN A 1 82 ? -15.469 3.392 7.306 1.00 94.56 82 GLN A O 1
ATOM 636 N N . ARG A 1 83 ? -13.573 4.475 7.817 1.00 95.69 83 ARG A N 1
ATOM 637 C CA . ARG A 1 83 ? -12.694 3.721 6.915 1.00 95.69 83 ARG A CA 1
ATOM 638 C C . ARG A 1 83 ? -11.373 3.323 7.584 1.00 95.69 83 ARG A C 1
ATOM 640 O O . ARG A 1 83 ? -11.093 3.731 8.710 1.00 95.69 83 ARG A O 1
ATOM 647 N N . GLY A 1 84 ? -10.587 2.496 6.889 1.00 93.19 84 GLY A N 1
ATOM 648 C CA . GLY A 1 84 ? -9.297 1.982 7.369 1.00 93.19 84 GLY A CA 1
ATOM 649 C C . GLY A 1 84 ? -9.249 0.488 7.695 1.00 93.19 84 GLY A C 1
ATOM 650 O O . GLY A 1 84 ? -8.251 0.036 8.243 1.00 93.19 84 GLY A O 1
ATOM 651 N N . PHE A 1 85 ? -10.289 -0.282 7.357 1.00 91.94 85 PHE A N 1
ATOM 652 C CA . PHE A 1 85 ? -10.192 -1.743 7.309 1.00 91.94 85 PHE A CA 1
ATOM 653 C C . PHE A 1 85 ? -9.382 -2.199 6.099 1.00 91.94 85 PHE A C 1
ATOM 655 O O . PHE A 1 85 ? -9.350 -1.511 5.077 1.00 91.94 85 PHE A O 1
ATOM 662 N N . CYS A 1 86 ? -8.819 -3.406 6.179 1.00 91.75 86 CYS A N 1
ATOM 663 C CA . CYS A 1 86 ? -8.136 -4.045 5.055 1.00 91.75 86 CYS A CA 1
ATOM 664 C C . CYS A 1 86 ? -9.007 -4.070 3.788 1.00 91.75 86 CYS A C 1
ATOM 666 O O . CYS A 1 86 ? -8.536 -3.670 2.733 1.00 91.75 86 CYS A O 1
ATOM 668 N N . GLY A 1 87 ? -10.297 -4.412 3.896 1.00 94.31 87 GLY A N 1
ATOM 669 C CA . GLY A 1 87 ? -11.208 -4.418 2.745 1.00 94.31 87 GLY A CA 1
ATOM 670 C C . GLY A 1 87 ? -11.412 -3.042 2.097 1.00 94.31 87 GLY A C 1
ATOM 671 O O . GLY A 1 87 ? -11.571 -2.957 0.883 1.00 94.31 87 GLY A O 1
ATOM 672 N N . HIS A 1 88 ? -11.354 -1.955 2.877 1.00 95.88 88 HIS A N 1
ATOM 673 C CA . HIS A 1 88 ? -11.407 -0.595 2.327 1.00 95.88 88 HIS A CA 1
ATOM 674 C C . HIS A 1 88 ? -10.135 -0.261 1.552 1.00 95.88 88 HIS A C 1
ATOM 676 O O . HIS A 1 88 ? -10.223 0.251 0.444 1.00 95.88 88 HIS A O 1
ATOM 682 N N . TYR A 1 89 ? -8.972 -0.622 2.097 1.00 95.81 89 TYR A N 1
ATOM 683 C CA . TYR A 1 89 ? -7.702 -0.485 1.390 1.00 95.81 89 TYR A CA 1
ATOM 684 C C . TYR A 1 89 ? -7.680 -1.277 0.086 1.00 95.81 89 TYR A C 1
ATOM 686 O O . TYR A 1 89 ? -7.326 -0.726 -0.947 1.00 95.81 89 TYR A O 1
ATOM 694 N N . THR A 1 90 ? -8.083 -2.549 0.115 1.00 96.75 90 THR A N 1
ATOM 695 C CA . THR A 1 90 ? -8.104 -3.396 -1.082 1.00 96.75 90 THR A CA 1
ATOM 696 C C . THR A 1 90 ? -8.982 -2.799 -2.175 1.00 96.75 90 THR A C 1
ATOM 698 O O . THR A 1 90 ? -8.552 -2.738 -3.323 1.00 96.75 90 THR A O 1
ATOM 701 N N . ARG A 1 91 ? -10.187 -2.329 -1.826 1.00 97.62 91 ARG A N 1
ATOM 702 C CA . ARG A 1 91 ? -11.080 -1.688 -2.794 1.00 97.62 91 ARG A CA 1
ATOM 703 C C . ARG A 1 91 ? -10.466 -0.409 -3.354 1.00 97.62 91 ARG A C 1
ATOM 705 O O . ARG A 1 91 ? -10.315 -0.300 -4.562 1.00 97.62 91 ARG A O 1
ATOM 712 N N . ASP A 1 92 ? -10.102 0.528 -2.486 1.00 97.94 92 ASP A N 1
ATOM 713 C CA . ASP A 1 92 ? -9.738 1.878 -2.911 1.00 97.94 92 ASP A CA 1
ATOM 714 C C . ASP A 1 92 ? -8.352 1.900 -3.605 1.00 97.94 92 ASP A C 1
ATOM 716 O O . ASP A 1 92 ? -8.145 2.673 -4.534 1.00 97.94 92 ASP A O 1
ATOM 720 N N . ILE A 1 93 ? -7.405 1.021 -3.232 1.00 97.88 93 ILE A N 1
ATOM 721 C CA . ILE A 1 93 ? -6.158 0.817 -4.003 1.00 97.88 93 ILE A CA 1
ATOM 722 C C . ILE A 1 93 ? -6.467 0.139 -5.340 1.00 97.88 93 ILE A C 1
ATOM 724 O O . ILE A 1 93 ? -5.927 0.540 -6.367 1.00 97.88 93 ILE A O 1
ATOM 728 N N . GLY A 1 94 ? -7.336 -0.875 -5.341 1.00 97.25 94 GLY A N 1
ATOM 729 C CA . GLY A 1 94 ? -7.740 -1.569 -6.561 1.00 97.25 94 GLY A CA 1
ATOM 730 C C . GLY A 1 94 ? -8.394 -0.635 -7.580 1.00 97.25 94 GLY A C 1
ATOM 731 O O . GLY A 1 94 ? -8.136 -0.764 -8.769 1.00 97.25 94 GLY A O 1
ATOM 732 N N . GLU A 1 95 ? -9.183 0.340 -7.127 1.00 97.81 95 GLU A N 1
ATOM 733 C CA . GLU A 1 95 ? -9.739 1.393 -7.985 1.00 97.81 95 GLU A CA 1
ATOM 734 C C . GLU A 1 95 ? -8.634 2.216 -8.662 1.00 97.81 95 GLU A C 1
ATOM 736 O O . GLU A 1 95 ? -8.688 2.393 -9.872 1.00 97.81 95 GLU A O 1
ATOM 741 N N . ARG A 1 96 ? -7.581 2.617 -7.932 1.00 97.25 96 ARG A N 1
ATOM 742 C CA . ARG A 1 96 ? -6.428 3.343 -8.507 1.00 97.25 96 ARG A CA 1
ATOM 743 C C . ARG A 1 96 ? -5.644 2.516 -9.517 1.00 97.25 96 ARG A C 1
ATOM 745 O O . ARG A 1 96 ? -5.192 3.044 -10.520 1.00 97.25 96 ARG A O 1
ATOM 752 N N . LEU A 1 97 ? -5.470 1.226 -9.247 1.00 97.12 97 LEU A N 1
ATOM 753 C CA . LEU A 1 97 ? -4.752 0.331 -10.154 1.00 97.12 97 LEU A CA 1
ATOM 754 C C . LEU A 1 97 ? -5.525 0.076 -11.452 1.00 97.12 97 LEU A C 1
ATOM 756 O O . LEU A 1 97 ? -4.909 -0.162 -12.478 1.00 97.12 97 LEU A O 1
ATOM 760 N N . ARG A 1 98 ? -6.860 0.145 -11.425 1.00 96.19 98 ARG A N 1
ATOM 761 C CA . ARG A 1 98 ? -7.705 0.006 -12.624 1.00 96.19 98 ARG A CA 1
ATOM 762 C C . ARG A 1 98 ? -7.676 1.226 -13.547 1.00 96.19 98 ARG A C 1
ATOM 764 O O . ARG A 1 98 ? -8.238 1.146 -14.634 1.00 96.19 98 ARG A O 1
ATOM 771 N N . GLU A 1 99 ? -7.115 2.343 -13.090 1.00 94.62 99 GLU A N 1
ATOM 772 C CA . GLU A 1 99 ? -6.959 3.581 -13.865 1.00 94.62 99 GLU A CA 1
ATOM 773 C C . GLU A 1 99 ? -5.626 3.640 -14.633 1.00 94.62 99 GLU A C 1
ATOM 775 O O . GLU A 1 99 ? -5.427 4.585 -15.398 1.00 94.62 99 GLU A O 1
ATOM 780 N N . LEU A 1 100 ? -4.730 2.668 -14.409 1.00 91.69 100 LEU A N 1
ATOM 781 C CA . LEU A 1 100 ? -3.505 2.470 -15.191 1.00 91.69 100 LEU A CA 1
ATOM 782 C C . LEU A 1 100 ? -3.842 1.934 -16.588 1.00 91.69 100 LEU A C 1
ATOM 784 O O . LEU A 1 100 ? -3.203 2.418 -17.548 1.00 91.69 100 LEU A O 1
#

Sequence (100 aa):
MIRTVVFIIAFGICINAVWAEDERSIKKLSDALVALAPDVDPGEAELVSVTAHTASRSLAREYRVVWCAGFQNILINTGRRQRGFCGHYTRDIGERLREL